Protein AF-E8KEQ1-F1 (afdb_monomer)

Structure (mmCIF, N/CA/C/O backbone):
data_AF-E8KEQ1-F1
#
_entry.id   AF-E8KEQ1-F1
#
loop_
_atom_site.group_PDB
_atom_site.id
_atom_site.type_symbol
_atom_site.label_atom_id
_atom_site.label_alt_id
_atom_site.label_comp_id
_atom_site.label_asym_id
_atom_site.label_entity_id
_atom_site.label_seq_id
_atom_site.pdbx_PDB_ins_code
_atom_site.Cartn_x
_atom_site.Cartn_y
_atom_site.Cartn_z
_atom_site.occupancy
_atom_site.B_iso_or_equiv
_atom_site.auth_seq_id
_atom_site.auth_comp_id
_atom_site.auth_asym_id
_atom_site.auth_atom_id
_atom_site.pdbx_PDB_model_num
ATOM 1 N N . MET A 1 1 ? 4.401 14.641 -32.187 1.00 43.41 1 MET A N 1
ATOM 2 C CA . MET A 1 1 ? 3.960 13.333 -31.665 1.00 43.41 1 MET A CA 1
ATOM 3 C C . MET A 1 1 ? 3.209 13.610 -30.382 1.00 43.41 1 MET A C 1
ATOM 5 O O . MET A 1 1 ? 3.833 13.999 -29.407 1.00 43.41 1 MET A O 1
ATOM 9 N N . SER A 1 2 ? 1.878 13.560 -30.436 1.00 40.25 2 SER A N 1
ATOM 10 C CA . SER A 1 2 ? 1.043 13.692 -29.242 1.00 40.25 2 SER A CA 1
ATOM 11 C C . SER A 1 2 ? 1.146 12.362 -28.511 1.00 40.25 2 SER A C 1
ATOM 13 O O . SER A 1 2 ? 0.662 11.357 -29.031 1.00 40.25 2 SER A O 1
ATOM 15 N N . TYR A 1 3 ? 1.868 12.329 -27.393 1.00 49.16 3 TYR A N 1
ATOM 16 C CA . TYR A 1 3 ? 1.855 11.173 -26.505 1.00 49.16 3 TYR A CA 1
ATOM 17 C C . TYR A 1 3 ? 0.423 11.045 -25.997 1.00 49.16 3 TYR A C 1
ATOM 19 O O . TYR A 1 3 ? -0.086 11.952 -25.342 1.00 49.16 3 TYR A O 1
ATOM 27 N N . TYR A 1 4 ? -0.260 10.000 -26.454 1.00 44.06 4 TYR A N 1
ATOM 28 C CA . TYR A 1 4 ? -1.635 9.732 -26.084 1.00 44.06 4 TYR A CA 1
ATOM 29 C C . TYR A 1 4 ? -1.704 9.505 -24.578 1.00 44.06 4 TYR A C 1
ATOM 31 O O . TYR A 1 4 ? -1.104 8.576 -24.042 1.00 44.06 4 TYR A O 1
ATOM 39 N N . ASP A 1 5 ? -2.450 10.403 -23.952 1.00 53.28 5 ASP A N 1
ATOM 40 C CA . ASP A 1 5 ? -3.222 10.208 -22.742 1.00 53.28 5 ASP A CA 1
ATOM 41 C C . ASP A 1 5 ? -4.028 8.905 -22.862 1.00 53.28 5 ASP A C 1
ATOM 43 O O . ASP A 1 5 ? -5.097 8.866 -23.465 1.00 53.28 5 ASP A O 1
ATOM 47 N N . ASN A 1 6 ? -3.451 7.812 -22.369 1.00 47.34 6 ASN A N 1
ATOM 48 C CA . ASN A 1 6 ? -4.118 6.524 -22.232 1.00 47.34 6 ASN A CA 1
ATOM 49 C C . ASN A 1 6 ? -4.169 6.154 -20.749 1.00 47.34 6 ASN A C 1
ATOM 51 O O . ASN A 1 6 ? -3.788 5.052 -20.363 1.00 47.34 6 ASN A O 1
ATOM 55 N N . VAL A 1 7 ? -4.673 7.057 -19.905 1.00 50.38 7 VAL A N 1
ATOM 56 C CA . VAL A 1 7 ? -5.220 6.647 -18.607 1.00 50.38 7 VAL A CA 1
ATOM 57 C C . VAL A 1 7 ? -6.576 5.992 -18.882 1.00 50.38 7 VAL A C 1
ATOM 59 O O . VAL A 1 7 ? -7.645 6.568 -18.691 1.00 50.38 7 VAL A O 1
ATOM 62 N N . ILE A 1 8 ? -6.537 4.774 -19.425 1.00 52.59 8 ILE A N 1
ATOM 63 C CA . ILE A 1 8 ? -7.714 3.918 -19.528 1.00 52.59 8 ILE A CA 1
ATOM 64 C C . ILE A 1 8 ? -7.992 3.432 -18.105 1.00 52.59 8 ILE A C 1
ATOM 66 O O . ILE A 1 8 ? -7.354 2.491 -17.635 1.00 52.59 8 ILE A O 1
ATOM 70 N N . LEU A 1 9 ? -8.930 4.086 -17.408 1.00 50.22 9 LEU A N 1
ATOM 71 C CA . LEU A 1 9 ? -9.511 3.569 -16.167 1.00 50.22 9 LEU A CA 1
ATOM 72 C C . LEU A 1 9 ? -10.053 2.155 -16.443 1.00 50.22 9 LEU A C 1
ATOM 74 O O . LEU A 1 9 ? -11.131 2.001 -17.015 1.00 50.22 9 LEU A O 1
ATOM 78 N N . GLY A 1 10 ? -9.289 1.129 -16.066 1.00 52.72 10 GLY A N 1
ATOM 79 C CA . GLY A 1 10 ? -9.659 -0.278 -16.233 1.00 52.72 10 GLY A CA 1
ATOM 80 C C . GLY A 1 10 ? -8.810 -1.087 -17.215 1.00 52.72 10 GLY A C 1
ATOM 81 O O . GLY A 1 10 ? -9.193 -2.218 -17.518 1.00 52.72 10 GLY A O 1
ATOM 82 N N . ALA A 1 11 ? -7.678 -0.568 -17.709 1.00 53.41 11 ALA A N 1
ATOM 83 C CA . ALA A 1 11 ? -6.685 -1.440 -18.335 1.00 53.41 11 ALA A CA 1
ATOM 84 C C . ALA A 1 11 ? -6.222 -2.483 -17.297 1.00 53.41 11 ALA A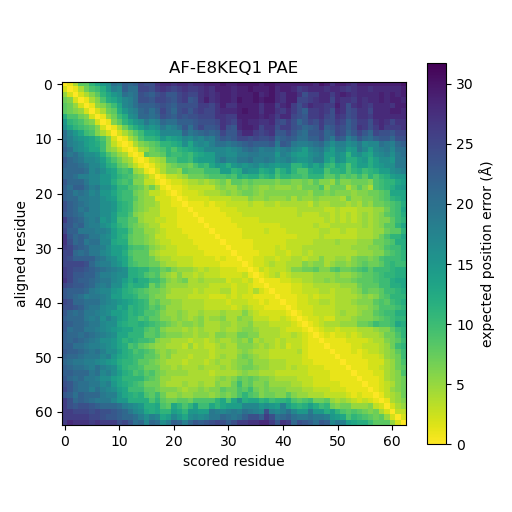 C 1
ATOM 86 O O . ALA A 1 11 ? -5.879 -2.097 -16.175 1.00 53.41 11 ALA A O 1
ATOM 87 N N . PRO A 1 12 ? -6.266 -3.795 -17.610 1.00 55.25 12 PRO A N 1
ATOM 88 C CA . PRO A 1 12 ? -5.678 -4.787 -16.726 1.00 55.25 12 PRO A CA 1
ATOM 89 C C . PRO A 1 12 ? -4.204 -4.417 -16.534 1.00 55.25 12 PRO A C 1
ATOM 91 O O . PRO A 1 12 ? -3.567 -4.035 -17.517 1.00 55.25 12 PRO A O 1
ATOM 94 N N . PRO A 1 13 ? -3.683 -4.496 -15.300 1.00 56.09 13 PRO A N 1
ATOM 95 C CA . PRO A 1 13 ? -2.302 -4.132 -15.034 1.00 56.09 13 PRO A CA 1
ATOM 96 C C . PRO A 1 13 ? -1.388 -4.925 -15.963 1.00 56.09 13 PRO A C 1
ATOM 98 O O . PRO A 1 13 ? -1.600 -6.136 -16.143 1.00 56.09 13 PRO A O 1
ATOM 101 N N . ASP A 1 14 ? -0.411 -4.247 -16.569 1.00 60.56 14 ASP A N 1
ATOM 102 C CA . ASP A 1 14 ? 0.570 -4.918 -17.411 1.00 60.56 14 ASP A CA 1
ATOM 103 C C . ASP A 1 14 ? 1.245 -6.030 -16.595 1.00 60.56 14 ASP A C 1
ATOM 105 O O . ASP A 1 14 ? 1.267 -6.024 -15.361 1.00 60.56 14 ASP A O 1
ATOM 109 N N . GLU A 1 15 ? 1.770 -7.061 -17.259 1.00 57.31 15 GLU A N 1
ATOM 110 C CA . GLU A 1 15 ? 2.397 -8.180 -16.543 1.00 57.31 15 GLU A CA 1
ATOM 111 C C . GLU A 1 15 ? 3.561 -7.758 -15.637 1.00 57.31 15 GLU A C 1
ATOM 113 O O . GLU A 1 15 ? 3.817 -8.437 -14.640 1.00 57.31 15 GLU A O 1
ATOM 118 N N . SER A 1 16 ? 4.184 -6.614 -15.935 1.00 59.03 16 SER A N 1
ATOM 119 C CA . SER A 1 16 ? 5.170 -5.934 -15.090 1.00 59.03 16 SER A CA 1
ATOM 120 C C . SER A 1 16 ? 4.587 -5.338 -13.811 1.00 59.03 16 SER A C 1
ATOM 122 O O . SER A 1 16 ? 5.294 -5.257 -12.812 1.00 59.03 16 SER A O 1
ATOM 124 N N . ASP A 1 17 ? 3.307 -4.971 -13.815 1.00 62.69 17 ASP A N 1
ATOM 125 C CA . ASP A 1 17 ? 2.653 -4.229 -12.733 1.00 62.69 17 ASP A CA 1
ATOM 126 C C . ASP A 1 17 ? 1.920 -5.171 -11.766 1.00 62.69 17 ASP A C 1
ATOM 128 O O . ASP A 1 17 ? 1.627 -4.827 -10.623 1.00 62.69 17 ASP A O 1
ATOM 132 N N . LYS A 1 18 ? 1.665 -6.420 -12.176 1.00 63.75 18 LYS A N 1
ATOM 133 C CA . LYS A 1 18 ? 1.118 -7.481 -11.309 1.00 63.75 18 LYS A CA 1
ATOM 134 C C . LYS A 1 18 ? 1.830 -7.630 -9.947 1.00 63.75 18 LYS A C 1
ATOM 136 O O . LYS A 1 18 ? 1.114 -7.800 -8.958 1.00 63.75 18 LYS A O 1
ATOM 141 N N . PRO A 1 19 ? 3.177 -7.629 -9.834 1.00 68.69 19 PRO A N 1
ATOM 142 C CA . PRO A 1 19 ? 3.846 -7.688 -8.531 1.00 68.69 19 PRO A CA 1
ATOM 143 C C . PRO A 1 19 ? 3.591 -6.438 -7.687 1.00 68.69 19 PRO A C 1
ATOM 145 O O . PRO A 1 19 ? 3.402 -6.558 -6.481 1.00 68.69 19 PRO A O 1
ATOM 148 N N . TYR A 1 20 ? 3.509 -5.270 -8.321 1.00 70.88 20 TYR A N 1
ATOM 149 C CA . TYR A 1 20 ? 3.228 -4.002 -7.661 1.00 70.88 20 TYR A CA 1
ATOM 150 C C . TYR A 1 20 ? 1.839 -3.999 -7.007 1.00 70.88 20 TYR A C 1
ATOM 152 O O . TYR A 1 20 ? 1.733 -3.826 -5.795 1.00 70.88 20 TYR A O 1
ATOM 160 N N . PHE A 1 21 ? 0.789 -4.322 -7.769 1.00 73.88 21 PHE A N 1
ATOM 161 C CA . PHE A 1 21 ? -0.584 -4.343 -7.246 1.00 73.88 21 PHE A CA 1
ATOM 162 C C . PHE A 1 21 ? -0.791 -5.378 -6.133 1.00 73.88 21 PHE A C 1
ATOM 164 O O . PHE A 1 21 ? -1.594 -5.167 -5.228 1.00 73.88 21 PHE A O 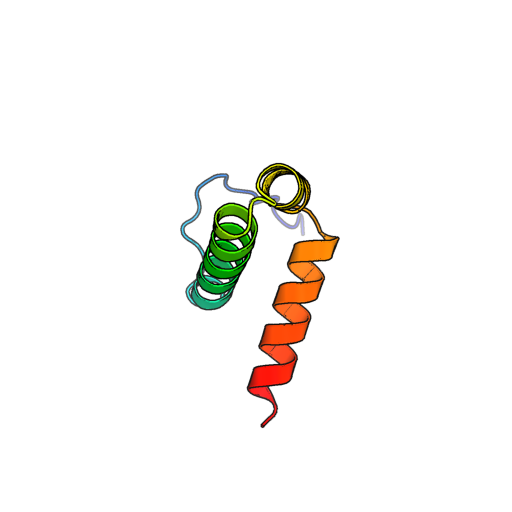1
ATOM 171 N N . ARG A 1 22 ? -0.067 -6.505 -6.174 1.00 78.31 22 ARG A N 1
ATOM 172 C CA . ARG A 1 22 ? -0.105 -7.502 -5.091 1.00 78.31 22 ARG A CA 1
ATOM 173 C C . ARG A 1 22 ? 0.505 -6.962 -3.804 1.00 78.31 22 ARG A C 1
ATOM 175 O O . ARG A 1 22 ? -0.068 -7.151 -2.739 1.00 78.31 22 ARG A O 1
ATOM 182 N N . LEU A 1 23 ? 1.653 -6.301 -3.910 1.00 81.00 23 LEU A N 1
ATOM 183 C CA . LEU A 1 23 ? 2.375 -5.772 -2.757 1.00 81.00 23 LEU A CA 1
ATOM 184 C C . LEU A 1 23 ? 1.624 -4.589 -2.135 1.00 81.00 23 LEU A C 1
ATOM 186 O O . LEU A 1 23 ? 1.534 -4.486 -0.913 1.00 81.00 23 LEU A O 1
ATOM 190 N N . GLU A 1 24 ? 1.010 -3.753 -2.974 1.00 84.81 24 GLU A N 1
ATOM 191 C CA . GLU A 1 24 ? 0.097 -2.696 -2.545 1.00 84.81 24 GLU A CA 1
ATOM 192 C C . GLU A 1 24 ? -1.056 -3.263 -1.699 1.00 84.81 24 GLU A C 1
ATOM 194 O O . GLU A 1 24 ? -1.258 -2.844 -0.556 1.00 84.81 24 GLU A O 1
ATOM 199 N N . ASP A 1 25 ? -1.770 -4.270 -2.213 1.00 84.62 25 ASP A N 1
ATOM 200 C CA . ASP A 1 25 ? -2.913 -4.882 -1.528 1.00 84.62 25 ASP A CA 1
ATOM 201 C C . ASP A 1 25 ? -2.511 -5.590 -0.220 1.00 84.62 25 ASP A C 1
ATOM 203 O O . ASP A 1 25 ? -3.215 -5.489 0.790 1.00 84.62 25 ASP A O 1
ATOM 207 N N . GLU A 1 26 ? -1.343 -6.241 -0.188 1.00 86.06 26 GLU A N 1
ATOM 208 C CA . GLU A 1 26 ? -0.792 -6.863 1.022 1.00 86.06 26 GLU A CA 1
ATOM 209 C C . GLU A 1 26 ? -0.489 -5.829 2.115 1.00 86.06 26 GLU A C 1
ATOM 211 O O . GLU A 1 26 ? -0.878 -6.017 3.275 1.00 86.06 26 GLU A O 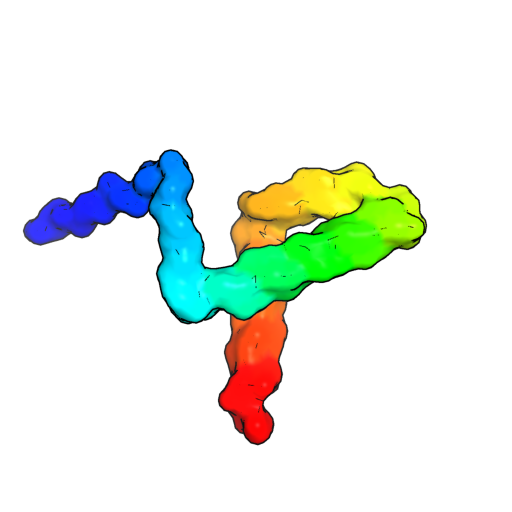1
ATOM 216 N N . VAL A 1 27 ? 0.155 -4.711 1.762 1.00 85.06 27 VAL A N 1
ATOM 217 C CA . VAL A 1 27 ? 0.481 -3.639 2.714 1.00 85.06 27 VAL A CA 1
ATOM 218 C C . VAL A 1 27 ? -0.791 -2.973 3.236 1.00 85.06 27 VAL A C 1
ATOM 220 O O . VAL A 1 27 ? -0.941 -2.789 4.449 1.00 85.06 27 VAL A O 1
ATOM 223 N N . LEU A 1 28 ? -1.747 -2.671 2.355 1.00 87.38 28 LEU A N 1
ATOM 224 C CA . LEU A 1 28 ? -3.036 -2.094 2.742 1.00 87.38 28 LEU A CA 1
ATOM 225 C C . LEU A 1 28 ? -3.830 -3.045 3.648 1.00 87.38 28 LEU A C 1
ATOM 227 O O . LEU A 1 28 ? -4.400 -2.619 4.658 1.00 87.38 28 LEU A O 1
ATOM 231 N N . THR A 1 29 ? -3.829 -4.341 3.340 1.00 88.31 29 THR A N 1
ATOM 232 C CA . THR A 1 29 ? -4.476 -5.373 4.160 1.00 88.31 29 THR A CA 1
ATOM 233 C C . THR A 1 29 ? -3.827 -5.485 5.536 1.00 88.31 29 THR A C 1
ATOM 235 O O . THR A 1 29 ? -4.531 -5.566 6.549 1.00 88.31 29 THR A O 1
ATOM 238 N N . LEU A 1 30 ? -2.497 -5.433 5.613 1.00 88.44 30 LEU A N 1
ATOM 239 C CA . LEU A 1 30 ? -1.767 -5.489 6.875 1.00 88.44 30 LEU A CA 1
ATOM 240 C C . LEU A 1 30 ? -2.060 -4.264 7.748 1.00 88.44 30 LEU A C 1
ATOM 242 O O . LEU A 1 30 ? -2.347 -4.414 8.938 1.00 88.44 30 LEU A O 1
ATOM 246 N N . LEU A 1 31 ? -2.069 -3.062 7.167 1.00 87.06 31 LEU A N 1
ATOM 247 C CA . LEU A 1 31 ? -2.429 -1.833 7.878 1.00 87.06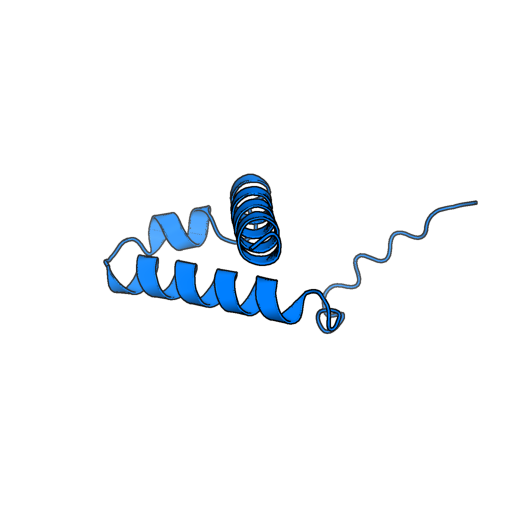 31 LEU A CA 1
ATOM 248 C C . LEU A 1 31 ? -3.862 -1.897 8.417 1.00 87.06 31 LEU A C 1
ATOM 250 O O . LEU A 1 31 ? -4.092 -1.622 9.597 1.00 87.06 31 LEU A O 1
ATOM 254 N N . ARG A 1 32 ? -4.820 -2.338 7.595 1.00 89.06 32 ARG A N 1
ATOM 255 C CA . ARG A 1 32 ? -6.222 -2.517 8.006 1.00 89.06 32 ARG A CA 1
ATOM 256 C C . ARG A 1 32 ? -6.363 -3.540 9.134 1.00 89.06 32 ARG A C 1
ATOM 258 O O . ARG A 1 32 ? -7.074 -3.277 10.101 1.00 89.06 32 ARG A O 1
ATOM 265 N N . THR A 1 33 ? -5.645 -4.659 9.057 1.00 91.19 33 THR A N 1
ATOM 266 C CA . THR A 1 33 ? -5.670 -5.726 10.076 1.00 91.19 33 THR A CA 1
ATOM 267 C C . THR A 1 33 ? -5.116 -5.256 11.424 1.00 91.19 33 THR A C 1
ATOM 269 O O . THR A 1 33 ? -5.604 -5.671 12.471 1.00 91.19 33 THR A O 1
ATOM 272 N N . ASN A 1 34 ? -4.142 -4.342 11.414 1.00 89.81 34 ASN A N 1
ATOM 273 C CA . ASN A 1 34 ? -3.581 -3.739 12.626 1.00 89.81 34 ASN A CA 1
ATOM 274 C C . ASN A 1 34 ? -4.414 -2.560 13.174 1.00 89.81 34 ASN A C 1
ATOM 276 O O . ASN A 1 34 ? -4.024 -1.942 14.163 1.00 89.81 34 ASN A O 1
ATOM 280 N N . GLY A 1 35 ? -5.559 -2.241 12.560 1.00 91.06 35 GLY A N 1
ATOM 281 C CA . GLY A 1 35 ? -6.436 -1.146 12.988 1.00 91.06 35 GLY A CA 1
ATOM 282 C C . GLY A 1 35 ? -6.082 0.225 12.404 1.00 91.06 35 GLY A C 1
ATOM 283 O O . GLY A 1 35 ? -6.698 1.219 12.778 1.00 91.06 35 GLY A O 1
ATOM 284 N N . PHE A 1 36 ? -5.148 0.297 11.452 1.00 91.50 36 PHE A N 1
ATOM 285 C CA . PHE A 1 36 ? -4.768 1.523 10.741 1.00 91.50 36 P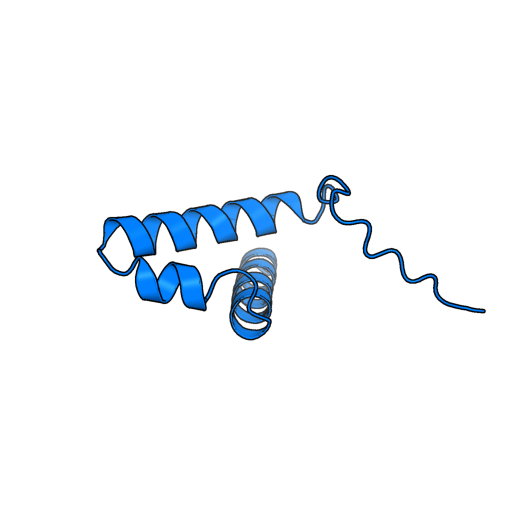HE A CA 1
ATOM 286 C C . PHE A 1 36 ? -5.562 1.711 9.442 1.00 91.50 36 PHE A C 1
ATOM 288 O O . PHE A 1 36 ? -5.025 2.169 8.436 1.00 91.50 36 PHE A O 1
ATOM 295 N N . SER A 1 37 ? -6.849 1.354 9.435 1.00 86.38 37 SER A N 1
ATOM 296 C CA . SER A 1 37 ? -7.678 1.404 8.224 1.00 86.38 37 SER A CA 1
ATOM 297 C C . SER A 1 37 ? -7.798 2.806 7.625 1.00 86.38 37 SER A C 1
ATOM 299 O O . SER A 1 37 ? -7.797 2.923 6.408 1.00 86.38 37 SER A O 1
ATOM 301 N N .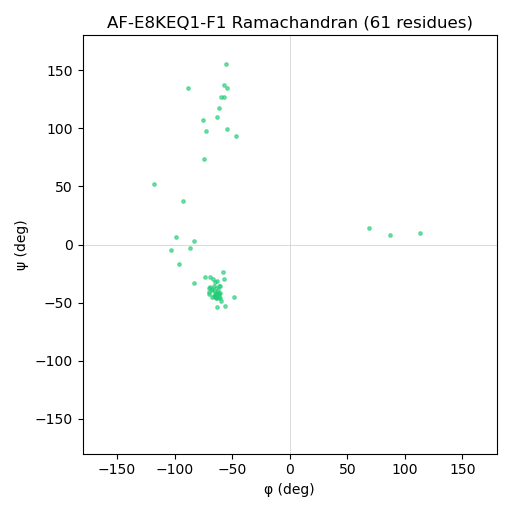 VAL A 1 38 ? -7.841 3.851 8.459 1.00 87.69 38 VAL A N 1
ATOM 302 C CA . VAL A 1 38 ? -7.874 5.258 8.014 1.00 87.69 38 VAL A CA 1
ATOM 303 C C . VAL A 1 38 ? -6.586 5.630 7.282 1.00 87.69 38 VAL A C 1
ATOM 305 O O . VAL A 1 38 ? -6.634 6.193 6.200 1.00 87.69 38 VAL A O 1
ATOM 308 N N . ILE A 1 39 ? -5.434 5.250 7.840 1.00 85.31 39 ILE A N 1
ATOM 309 C CA . ILE A 1 39 ? -4.124 5.520 7.236 1.00 85.31 39 ILE A CA 1
ATOM 310 C C . ILE A 1 39 ? -3.962 4.721 5.938 1.00 85.31 39 ILE A C 1
ATOM 312 O 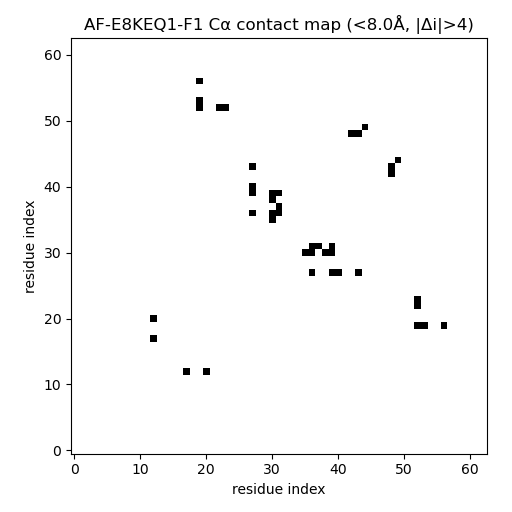O . ILE A 1 39 ? -3.426 5.239 4.969 1.00 85.31 39 ILE A O 1
ATOM 316 N N . ALA A 1 40 ? -4.448 3.477 5.898 1.00 84.50 40 ALA A N 1
ATOM 317 C CA . ALA A 1 40 ? -4.454 2.676 4.678 1.00 84.50 40 ALA A CA 1
ATOM 318 C C . ALA A 1 40 ? -5.283 3.340 3.566 1.00 84.50 40 ALA A C 1
ATOM 320 O O . ALA A 1 40 ? -4.851 3.361 2.421 1.00 84.50 40 ALA A O 1
ATOM 321 N N . ASP A 1 41 ? -6.447 3.899 3.901 1.00 84.94 41 ASP A N 1
ATOM 322 C CA . ASP A 1 41 ? -7.307 4.587 2.931 1.00 84.94 41 ASP A CA 1
ATOM 323 C C . ASP A 1 41 ? -6.695 5.908 2.445 1.00 84.94 41 ASP A C 1
ATOM 325 O O . ASP A 1 41 ? -6.804 6.237 1.270 1.00 84.94 41 ASP A O 1
ATOM 329 N N . GLU A 1 42 ? -6.006 6.640 3.327 1.00 86.50 42 GLU A N 1
ATOM 330 C CA . GLU A 1 42 ? -5.295 7.869 2.956 1.00 86.50 42 GLU A CA 1
ATOM 331 C C . GLU A 1 42 ? -4.013 7.613 2.154 1.00 86.50 42 GLU A C 1
ATOM 333 O O . GLU A 1 42 ? -3.608 8.476 1.382 1.00 86.50 42 GLU A O 1
ATOM 338 N N . LEU A 1 43 ? -3.359 6.461 2.338 1.00 82.94 43 LEU A N 1
ATOM 339 C CA . LEU A 1 43 ? -2.145 6.085 1.605 1.00 82.94 43 LEU A CA 1
ATOM 340 C C . LEU A 1 43 ? -2.444 5.481 0.230 1.00 82.94 43 LEU A C 1
ATOM 342 O O . LEU A 1 43 ? -1.643 5.668 -0.691 1.00 82.94 43 LEU A O 1
ATOM 346 N N . ALA A 1 44 ? -3.561 4.762 0.090 1.00 81.94 44 ALA A N 1
ATOM 347 C CA . ALA A 1 44 ? -3.946 4.098 -1.150 1.00 81.94 44 ALA A CA 1
ATOM 348 C C . ALA A 1 44 ? -4.040 5.099 -2.317 1.00 81.94 44 ALA A C 1
ATOM 350 O O . ALA A 1 44 ? -4.718 6.122 -2.222 1.00 81.94 44 ALA A O 1
ATOM 351 N N . GLY A 1 45 ? -3.347 4.810 -3.423 1.00 78.38 45 GLY A N 1
ATOM 352 C CA . GLY A 1 45 ? -3.316 5.682 -4.604 1.00 78.38 45 GLY A CA 1
ATOM 353 C C . GLY A 1 45 ? -2.570 7.013 -4.427 1.00 78.38 45 GLY A C 1
ATOM 354 O O . GLY A 1 45 ? -2.736 7.921 -5.243 1.00 78.38 45 GLY A O 1
ATOM 355 N N . THR A 1 46 ? -1.768 7.177 -3.366 1.00 86.25 46 THR A N 1
ATOM 356 C CA . THR A 1 46 ? -0.889 8.349 -3.230 1.00 86.25 46 THR A CA 1
ATOM 357 C C . THR A 1 46 ? 0.459 8.110 -3.891 1.00 86.25 46 THR A C 1
ATOM 359 O O . THR A 1 46 ? 1.127 7.120 -3.620 1.00 86.25 46 THR A O 1
ATOM 362 N N . THR A 1 47 ? 0.951 9.087 -4.651 1.00 82.44 47 THR A N 1
ATOM 363 C CA . THR A 1 47 ? 2.231 8.983 -5.378 1.00 82.44 47 THR A CA 1
ATOM 364 C C . THR A 1 47 ? 3.423 8.680 -4.461 1.00 82.44 47 THR A C 1
ATOM 366 O O . THR A 1 47 ? 4.398 8.059 -4.869 1.00 82.44 47 THR A O 1
ATOM 369 N N . ALA A 1 48 ? 3.371 9.119 -3.199 1.00 81.25 48 ALA A N 1
ATOM 370 C CA . ALA A 1 48 ? 4.405 8.810 -2.213 1.00 81.25 48 ALA A CA 1
ATOM 371 C C . ALA A 1 48 ? 4.428 7.319 -1.842 1.00 81.25 48 ALA A C 1
ATOM 373 O O . ALA A 1 48 ? 5.506 6.749 -1.678 1.00 81.25 48 ALA A O 1
ATOM 374 N N . PHE A 1 49 ? 3.254 6.700 -1.720 1.00 84.00 49 PHE A N 1
ATOM 375 C CA . PHE A 1 49 ? 3.115 5.273 -1.463 1.00 84.00 49 PHE A CA 1
ATOM 376 C C . PHE A 1 49 ? 3.540 4.450 -2.683 1.00 84.00 49 PHE A C 1
ATOM 378 O O . PHE A 1 49 ? 4.320 3.511 -2.534 1.00 84.00 49 PHE A O 1
ATOM 385 N N . GLU A 1 50 ? 3.137 4.879 -3.882 1.00 82.19 50 GLU A N 1
ATOM 386 C CA . GLU A 1 50 ? 3.527 4.234 -5.140 1.00 82.19 50 GLU A CA 1
ATOM 387 C C . GLU A 1 50 ? 5.055 4.232 -5.324 1.00 82.19 50 GLU A C 1
ATOM 389 O O . GLU A 1 50 ? 5.663 3.178 -5.512 1.00 82.19 50 G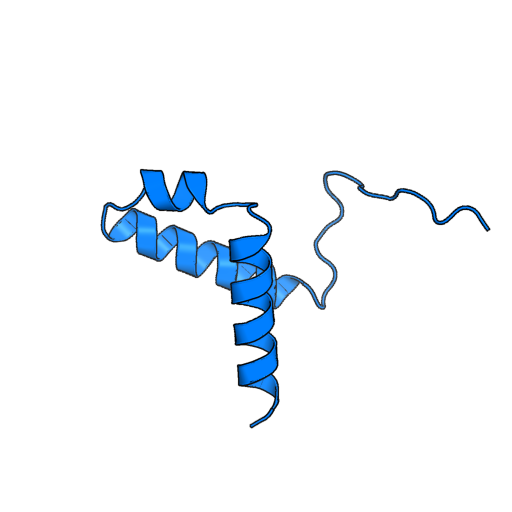LU A O 1
ATOM 394 N N . ASN A 1 51 ? 5.705 5.385 -5.125 1.00 82.94 51 ASN A N 1
ATOM 395 C CA . ASN A 1 51 ? 7.165 5.506 -5.200 1.00 82.94 51 ASN A CA 1
ATOM 396 C C . ASN A 1 51 ? 7.894 4.644 -4.152 1.00 82.94 51 ASN A C 1
ATOM 398 O O . ASN A 1 51 ? 8.986 4.138 -4.411 1.00 82.94 51 ASN A O 1
ATOM 402 N N . ALA A 1 52 ? 7.328 4.497 -2.950 1.00 83.31 52 ALA A N 1
ATOM 403 C CA . ALA A 1 52 ? 7.926 3.681 -1.895 1.00 83.31 52 ALA A CA 1
ATOM 404 C C . ALA A 1 52 ? 7.855 2.181 -2.227 1.00 83.31 52 ALA A C 1
ATOM 406 O O . ALA A 1 52 ? 8.830 1.458 -2.012 1.00 83.31 52 ALA A O 1
ATOM 407 N N . LEU A 1 53 ? 6.725 1.726 -2.777 1.00 81.94 53 LEU A N 1
ATOM 408 C CA . LEU A 1 53 ? 6.541 0.354 -3.251 1.00 81.94 53 LEU A CA 1
ATOM 409 C C . LEU A 1 53 ? 7.463 0.045 -4.436 1.00 81.94 53 LEU A C 1
ATOM 411 O O . LEU A 1 53 ? 8.121 -0.994 -4.445 1.00 81.94 53 LEU A O 1
ATOM 415 N N . GLU A 1 54 ? 7.575 0.963 -5.396 1.00 81.19 54 GLU A N 1
ATOM 416 C CA . GLU A 1 54 ? 8.465 0.819 -6.551 1.00 81.19 54 GLU A CA 1
ATOM 417 C C . GLU A 1 54 ? 9.943 0.767 -6.134 1.00 81.19 54 GLU A C 1
ATOM 419 O O . GLU A 1 54 ? 10.703 -0.079 -6.609 1.00 81.19 54 GLU A O 1
ATOM 424 N N . ALA A 1 55 ? 10.359 1.617 -5.189 1.00 81.12 55 ALA A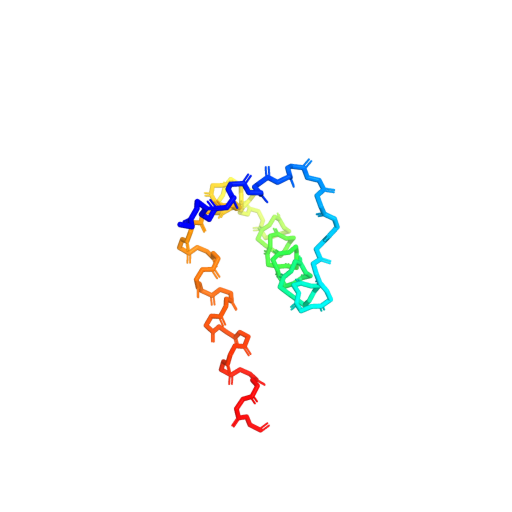 N 1
ATOM 425 C CA . ALA A 1 55 ? 11.710 1.578 -4.634 1.00 81.12 55 ALA A CA 1
ATOM 426 C C . ALA A 1 55 ? 12.002 0.249 -3.918 1.00 81.12 55 ALA A C 1
ATOM 428 O O . ALA A 1 55 ? 13.099 -0.291 -4.055 1.00 81.12 55 ALA A O 1
ATOM 429 N N . TYR A 1 56 ? 11.027 -0.297 -3.184 1.00 79.75 56 TYR A N 1
ATOM 430 C CA . TYR A 1 56 ? 11.158 -1.597 -2.527 1.00 79.75 56 TYR A CA 1
ATOM 431 C C . TYR A 1 56 ? 11.299 -2.743 -3.537 1.00 79.75 56 TYR A C 1
ATOM 433 O O . TYR A 1 56 ? 12.178 -3.592 -3.382 1.00 79.75 56 TYR A O 1
ATOM 441 N N . LEU A 1 57 ? 10.478 -2.747 -4.590 1.00 75.38 57 LEU A N 1
ATOM 442 C CA . LEU A 1 57 ? 10.537 -3.731 -5.676 1.00 75.38 57 LEU A CA 1
ATOM 443 C C . LEU A 1 57 ? 11.874 -3.687 -6.421 1.00 75.38 57 LEU A C 1
ATOM 445 O O . LEU A 1 57 ? 12.490 -4.726 -6.636 1.00 75.38 57 LEU A O 1
ATOM 449 N N . ASN A 1 58 ? 12.362 -2.491 -6.752 1.00 75.56 58 ASN A N 1
ATOM 450 C CA . ASN A 1 58 ? 13.665 -2.332 -7.396 1.00 75.56 58 ASN A CA 1
ATOM 451 C C . ASN A 1 58 ? 14.814 -2.776 -6.482 1.00 75.56 58 ASN A C 1
ATOM 453 O O . ASN A 1 58 ? 15.726 -3.459 -6.937 1.00 75.56 58 ASN A O 1
ATOM 457 N N . ALA A 1 59 ? 14.754 -2.455 -5.185 1.00 74.38 59 ALA A N 1
ATOM 458 C CA . ALA A 1 59 ? 15.771 -2.879 -4.223 1.00 74.38 59 ALA A CA 1
ATOM 459 C C . ALA A 1 59 ? 15.799 -4.401 -4.003 1.00 74.38 59 ALA A C 1
ATOM 461 O O . ALA A 1 59 ? 16.850 -4.949 -3.695 1.00 74.38 59 ALA A O 1
ATOM 462 N N . SER A 1 60 ? 14.664 -5.088 -4.156 1.00 62.56 60 SER A N 1
ATOM 463 C CA . SER A 1 60 ? 14.576 -6.549 -4.017 1.00 62.56 60 SER A CA 1
ATOM 464 C C . SER A 1 60 ? 14.899 -7.316 -5.306 1.00 62.56 60 SER A C 1
ATOM 466 O O . SER A 1 60 ? 14.941 -8.543 -5.279 1.00 62.56 60 SER A O 1
ATOM 468 N N . CYS A 1 61 ? 15.165 -6.615 -6.414 1.00 54.50 61 CYS A N 1
ATOM 469 C CA . CYS A 1 61 ? 15.531 -7.207 -7.702 1.00 54.50 61 CYS A CA 1
ATOM 470 C C . CYS A 1 61 ? 17.043 -7.110 -8.023 1.00 54.50 61 CYS A C 1
ATOM 472 O O . CYS A 1 61 ? 17.465 -7.647 -9.047 1.00 54.50 61 CYS A O 1
ATOM 474 N N . ASP A 1 62 ? 17.838 -6.440 -7.175 1.00 52.97 62 ASP A N 1
ATOM 475 C CA . ASP A 1 62 ? 19.289 -6.205 -7.351 1.00 52.97 62 ASP A CA 1
ATOM 476 C C . ASP A 1 62 ? 20.185 -7.195 -6.556 1.00 52.97 62 ASP A C 1
ATOM 478 O O . ASP A 1 62 ? 21.403 -7.030 -6.545 1.00 52.97 62 ASP A O 1
ATOM 482 N N . ASP A 1 63 ? 19.608 -8.224 -5.910 1.00 46.19 63 ASP A N 1
ATOM 483 C CA . ASP A 1 63 ? 20.327 -9.278 -5.148 1.00 46.19 63 ASP A CA 1
ATOM 484 C C . ASP A 1 63 ? 20.318 -10.643 -5.870 1.00 46.19 63 ASP A C 1
ATOM 486 O O . ASP A 1 63 ? 19.230 -11.081 -6.322 1.00 46.19 63 ASP A O 1
#

pLDDT: mean 72.62, std 15.4, range [40.25, 91.5]

Mean predicted aligned error: 11.1 Å

Sequence (63 aa):
MSYYDNVILGAPPDESDKPYFRLEDEVLTLLRTNGFSVIADELAGTTAFENALEAYLNASCDD

Solvent-accessible surface area (backbone atoms only — not comparable to full-atom values): 3914 Å² total; per-residue (Å²): 132,83,79,75,87,73,85,56,91,78,63,77,70,52,85,84,41,50,63,54,58,51,51,52,52,51,52,39,50,52,33,37,73,74,70,37,43,68,59,29,60,69,40,59,93,31,70,70,50,53,52,51,53,50,52,51,53,54,63,68,68,77,116

Foldseek 3Di:
DPPDPPPPVDDDDDPVCVVVVVVLVVVLVVCVVVVNNVVSVVLPPDPVNSVVSVVVVVVVVPD

Nearest PDB structures (foldseek):
  2nsa-assembly1_A  TM=5.314E-01  e=6.100E+00  Thermotoga maritima

Organism: NCBI:txid887324

Secondary structure (DSSP, 8-state):
--------TTPPPPTTTHHHHHHHHHHHHHHHHTT-HHHHHHHTT-HHHHHHHHHHHHHTS--

Radius of gyration: 14.09 Å; Cα contacts (8 Å, |Δi|>4): 21; chains: 1; bounding box: 30×23×45 Å